Protein AF-A0A6A3LPU1-F1 (afdb_monomer)

Organism: NCBI:txid129364

Nearest PDB structures (foldseek):
  8fnd-assembly1_G  TM=6.276E-01  e=1.013E-02  Homo sapiens
  8fnn-assembly1_A  TM=6.335E-01  e=1.318E-02  Homo sapiens
  3hpg-assembly2_F  TM=5.551E-01  e=3.528E-02  Visna/maedi virus EV1 KV1772
  3hpg-assembly3_B-2  TM=5.666E-01  e=4.296E-02  Visna/maedi virus EV1 KV1772
  7u32-assembly1_O  TM=5.242E-01  e=1.706E-01  Visna/maedi virus EV1 KV1772

Mean predicted aligned error: 6.2 Å

pLDDT: mean 86.04, std 9.86, range [51.38, 94.56]

Structure (mmCIF, N/CA/C/O backbone):
data_AF-A0A6A3LPU1-F1
#
_entry.id   AF-A0A6A3LPU1-F1
#
loop_
_atom_site.group_PDB
_atom_site.id
_atom_site.type_symbol
_atom_site.label_atom_id
_atom_site.label_alt_id
_atom_site.label_comp_id
_atom_site.label_asym_id
_atom_site.label_entity_id
_atom_site.label_seq_id
_atom_site.pdbx_PDB_ins_code
_atom_site.Cartn_x
_atom_site.Cartn_y
_atom_site.Cartn_z
_atom_site.occupancy
_atom_site.B_iso_or_equiv
_atom_site.auth_seq_id
_atom_site.auth_comp_id
_atom_site.auth_asym_id
_atom_site.auth_atom_id
_atom_site.pdbx_PDB_model_num
ATOM 1 N N . MET A 1 1 ? -4.426 12.937 -1.996 1.00 75.56 1 MET A N 1
ATOM 2 C CA . MET A 1 1 ? -4.325 11.658 -2.745 1.00 75.56 1 MET A CA 1
ATOM 3 C C . MET A 1 1 ? -5.229 10.566 -2.174 1.00 75.56 1 MET A C 1
ATOM 5 O O . MET A 1 1 ? -6.273 10.339 -2.762 1.00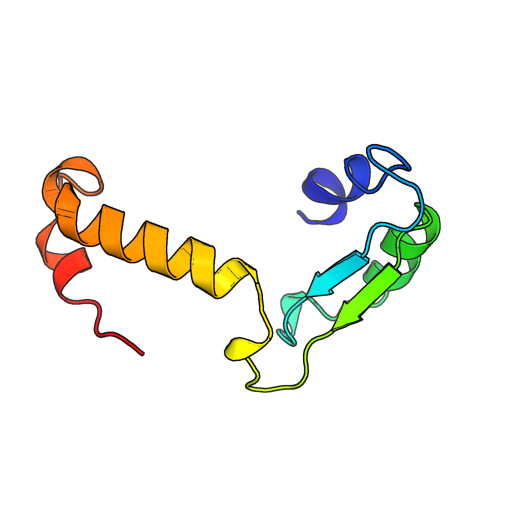 75.56 1 MET A O 1
ATOM 9 N N . PHE A 1 2 ? -4.907 9.904 -1.048 1.00 85.81 2 PHE A N 1
ATOM 10 C CA . PHE A 1 2 ? -5.720 8.774 -0.545 1.00 85.81 2 PHE A CA 1
ATOM 11 C C . PHE A 1 2 ? -7.187 9.156 -0.287 1.00 85.81 2 PHE A C 1
ATOM 13 O O . PHE A 1 2 ? -8.100 8.505 -0.793 1.00 85.81 2 PHE A O 1
ATOM 20 N N . LYS A 1 3 ? -7.408 10.269 0.425 1.00 86.00 3 LYS A N 1
ATOM 21 C CA . LYS A 1 3 ? -8.745 10.800 0.729 1.00 86.00 3 LYS A CA 1
ATOM 22 C C . LYS A 1 3 ? -9.592 11.084 -0.518 1.00 86.00 3 LYS A C 1
ATOM 24 O O . LYS A 1 3 ? -10.796 10.885 -0.490 1.00 86.00 3 LYS A O 1
ATOM 29 N N . GLU A 1 4 ? -8.985 11.550 -1.604 1.00 87.25 4 GLU A N 1
ATOM 30 C CA . GLU A 1 4 ? -9.726 11.946 -2.811 1.00 87.25 4 GLU A CA 1
ATOM 31 C C . GLU A 1 4 ? -9.875 10.792 -3.806 1.00 87.25 4 GLU A C 1
ATOM 33 O O . GLU A 1 4 ? -10.884 10.702 -4.494 1.00 87.25 4 GLU A O 1
ATOM 38 N N . GLN A 1 5 ? -8.872 9.914 -3.894 1.00 87.81 5 GLN A N 1
ATOM 39 C CA . GLN A 1 5 ? -8.778 8.905 -4.952 1.00 87.81 5 GLN A CA 1
ATOM 40 C C . GLN A 1 5 ? -9.103 7.488 -4.491 1.00 87.81 5 GLN A C 1
ATOM 42 O O . GLN A 1 5 ? -9.419 6.658 -5.332 1.00 87.81 5 GLN A O 1
ATOM 47 N N . ILE A 1 6 ? -9.004 7.189 -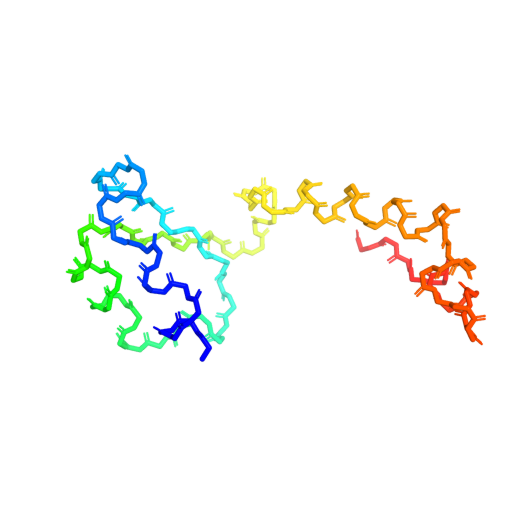3.195 1.00 87.56 6 ILE A N 1
ATOM 48 C CA . ILE A 1 6 ? -9.226 5.837 -2.662 1.00 87.56 6 ILE A CA 1
ATOM 49 C C . ILE A 1 6 ? -10.462 5.809 -1.770 1.00 87.56 6 ILE A C 1
ATOM 51 O O . ILE A 1 6 ? -11.322 4.953 -1.953 1.00 87.56 6 ILE A O 1
ATOM 55 N N . LEU A 1 7 ? -10.595 6.774 -0.857 1.00 88.12 7 LEU A N 1
ATOM 56 C CA . LEU A 1 7 ? -11.684 6.812 0.123 1.00 88.12 7 LEU A CA 1
ATOM 57 C C . LEU A 1 7 ? -13.098 6.700 -0.488 1.00 88.12 7 LEU A C 1
ATOM 59 O O . LEU A 1 7 ? -13.887 5.926 0.052 1.00 88.12 7 LEU A O 1
ATOM 63 N N . PRO A 1 8 ? -13.437 7.353 -1.626 1.00 87.31 8 PRO A N 1
ATOM 64 C CA . PRO A 1 8 ? -14.765 7.206 -2.241 1.00 87.31 8 PRO A CA 1
ATOM 65 C C . PRO A 1 8 ? -15.103 5.771 -2.677 1.00 87.31 8 PRO A C 1
ATOM 67 O O . PRO A 1 8 ? -16.276 5.425 -2.829 1.00 87.31 8 PRO A O 1
ATOM 70 N N . PHE A 1 9 ? -14.084 4.932 -2.873 1.00 84.62 9 PHE A N 1
ATOM 71 C CA . PHE A 1 9 ? -14.214 3.529 -3.266 1.00 84.62 9 PHE A CA 1
ATOM 72 C C . PHE A 1 9 ? -14.203 2.567 -2.070 1.00 84.62 9 PHE A C 1
ATOM 74 O O . PHE A 1 9 ? -14.453 1.381 -2.255 1.00 84.62 9 PHE A O 1
ATOM 81 N N . LEU A 1 10 ? -13.964 3.061 -0.849 1.00 85.25 10 LEU A N 1
ATOM 82 C CA . LEU A 1 10 ? -14.060 2.280 0.394 1.00 85.25 10 LEU A CA 1
ATOM 83 C C . LEU A 1 10 ? -15.486 2.228 0.960 1.00 85.25 10 LEU A C 1
ATOM 85 O O . LEU A 1 10 ? -15.698 1.745 2.073 1.00 85.25 10 LEU A O 1
ATOM 89 N N . ASN A 1 11 ? -16.459 2.714 0.190 1.00 73.25 11 ASN A N 1
ATOM 90 C CA . ASN A 1 11 ? -17.879 2.572 0.470 1.00 73.25 11 ASN A CA 1
ATOM 91 C C . ASN A 1 11 ? -18.284 1.086 0.562 1.00 73.25 11 ASN A C 1
ATOM 93 O O . ASN A 1 11 ? -17.569 0.224 0.053 1.00 73.25 11 ASN A O 1
ATOM 97 N N . PRO A 1 12 ? -19.462 0.761 1.134 1.00 68.88 12 PRO A N 1
ATOM 98 C CA . PRO A 1 12 ? -19.949 -0.617 1.301 1.00 68.88 12 PRO A CA 1
ATOM 99 C C . PRO A 1 12 ? -20.133 -1.448 0.009 1.00 68.88 12 PRO A C 1
ATOM 101 O O . PRO A 1 12 ? -20.738 -2.519 0.044 1.00 68.88 12 PRO A O 1
ATOM 104 N N . ARG A 1 13 ? -19.637 -0.979 -1.140 1.00 56.19 13 ARG A N 1
ATOM 105 C CA . ARG A 1 13 ? -19.617 -1.673 -2.425 1.00 56.19 13 ARG A CA 1
ATOM 106 C C . ARG A 1 13 ? -18.154 -1.995 -2.786 1.00 56.19 13 ARG A C 1
ATOM 108 O O . ARG A 1 13 ? -17.363 -1.064 -2.868 1.00 56.19 13 ARG A O 1
ATOM 115 N N . PRO A 1 14 ? -17.780 -3.258 -3.059 1.00 56.94 14 PRO A N 1
ATOM 116 C CA . PRO A 1 14 ? -18.660 -4.396 -3.316 1.00 56.94 14 PRO A CA 1
ATOM 117 C C . PRO A 1 14 ? -19.197 -5.097 -2.060 1.00 56.94 14 PRO A C 1
ATOM 119 O O . PRO A 1 14 ? -20.199 -5.794 -2.188 1.00 56.94 14 PRO A O 1
ATOM 122 N N . LEU A 1 15 ? -18.593 -4.909 -0.877 1.00 57.12 15 LEU A N 1
ATOM 123 C CA . LEU A 1 15 ? -19.052 -5.505 0.383 1.00 57.12 15 LEU A CA 1
ATOM 124 C C . LEU A 1 15 ? -18.756 -4.586 1.585 1.00 57.12 15 LEU A C 1
ATOM 126 O O . LEU A 1 15 ? -17.736 -3.895 1.586 1.00 57.12 15 LEU A O 1
ATOM 130 N N . PRO A 1 16 ? -19.593 -4.591 2.639 1.00 64.06 16 PRO A N 1
ATOM 131 C CA . PRO A 1 16 ? -19.221 -3.997 3.921 1.00 64.06 16 PRO A CA 1
ATOM 132 C C . PRO A 1 16 ? -17.981 -4.707 4.491 1.00 64.06 16 PRO A C 1
ATOM 134 O O . PRO A 1 16 ? -17.861 -5.924 4.343 1.00 64.06 16 PRO A O 1
ATOM 137 N N . ARG A 1 17 ? -17.115 -3.970 5.210 1.00 75.38 17 ARG A N 1
ATOM 138 C CA . ARG A 1 17 ? -15.870 -4.470 5.840 1.00 75.38 17 ARG A CA 1
ATOM 139 C C . ARG A 1 17 ? -14.711 -4.754 4.878 1.00 75.38 17 ARG A C 1
ATOM 141 O O . ARG A 1 17 ? -13.936 -5.682 5.100 1.00 75.38 17 ARG A O 1
ATOM 148 N N . SER A 1 18 ? -14.568 -3.944 3.831 1.00 86.56 18 SER A N 1
ATOM 149 C CA . SER A 1 18 ? -13.339 -3.910 3.030 1.00 86.56 18 SER A CA 1
ATOM 150 C C . SER A 1 18 ? -12.110 -3.751 3.929 1.00 86.56 18 SER A C 1
ATOM 152 O O . SER A 1 18 ? -12.137 -2.992 4.896 1.00 86.56 18 SER A O 1
ATOM 154 N N . ILE A 1 19 ? -11.035 -4.465 3.606 1.00 89.06 19 ILE A N 1
ATOM 155 C CA . ILE A 1 19 ? -9.770 -4.413 4.341 1.00 89.06 19 ILE A CA 1
ATOM 156 C C . ILE A 1 19 ? -8.774 -3.619 3.502 1.00 89.06 19 ILE A C 1
ATOM 158 O O . ILE A 1 19 ? -8.422 -4.022 2.394 1.00 89.06 19 ILE A O 1
ATOM 162 N N . VAL A 1 20 ? -8.321 -2.493 4.039 1.00 90.75 20 VAL A N 1
ATOM 163 C CA . VAL A 1 20 ? -7.220 -1.704 3.495 1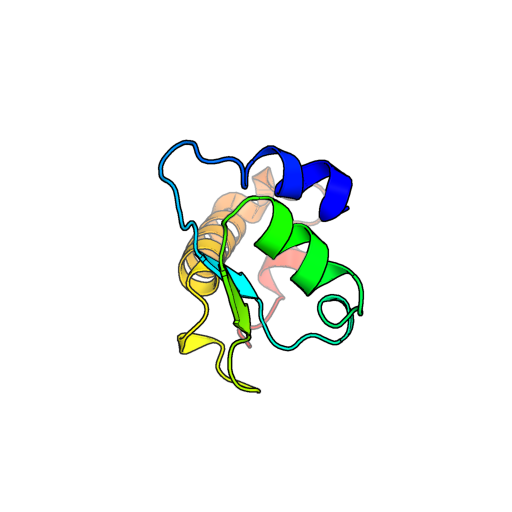.00 90.75 20 VAL A CA 1
ATOM 164 C C . VAL A 1 20 ? -5.929 -2.232 4.103 1.00 90.75 20 VAL A C 1
ATOM 166 O O . VAL A 1 20 ? -5.728 -2.141 5.311 1.00 90.75 20 VAL A O 1
ATOM 169 N N . VAL A 1 21 ? -5.059 -2.785 3.263 1.00 91.94 21 VAL A N 1
ATOM 170 C CA . VAL A 1 21 ? -3.714 -3.226 3.652 1.00 91.94 21 VAL A CA 1
ATOM 171 C C . VAL A 1 21 ? -2.713 -2.174 3.181 1.00 91.94 21 VAL A C 1
ATOM 173 O O . VAL A 1 21 ? -2.700 -1.839 1.997 1.00 91.94 21 VAL A O 1
ATOM 176 N N . MET A 1 22 ? -1.892 -1.651 4.090 1.00 92.38 22 MET A N 1
ATOM 177 C CA . MET A 1 22 ? -0.820 -0.698 3.781 1.00 92.38 22 MET A CA 1
ATOM 178 C C . MET A 1 22 ? 0.535 -1.225 4.242 1.00 92.38 22 MET A C 1
ATOM 180 O O . MET A 1 22 ? 0.638 -1.901 5.266 1.00 92.38 22 MET A O 1
ATOM 184 N N . ASP A 1 23 ? 1.591 -0.904 3.500 1.00 91.56 23 ASP A N 1
ATOM 185 C CA . ASP A 1 23 ? 2.952 -1.097 3.984 1.00 91.56 23 ASP A CA 1
ATOM 186 C C . ASP A 1 23 ? 3.310 -0.035 5.038 1.00 91.56 23 ASP A C 1
ATOM 188 O O . ASP A 1 23 ? 2.611 0.957 5.257 1.00 91.56 23 ASP A O 1
ATOM 192 N N . ASN A 1 24 ? 4.418 -0.261 5.738 1.00 90.31 24 ASN A N 1
ATOM 193 C CA . ASN A 1 24 ? 4.805 0.526 6.907 1.00 90.31 24 ASN A CA 1
ATOM 194 C C . ASN A 1 24 ? 5.536 1.841 6.551 1.00 90.31 24 ASN A C 1
ATOM 196 O O . ASN A 1 24 ? 6.330 2.348 7.349 1.00 90.31 24 ASN A O 1
ATOM 200 N N . ALA A 1 25 ? 5.355 2.372 5.335 1.00 89.19 25 ALA A N 1
ATOM 201 C CA . ALA A 1 25 ? 6.033 3.593 4.912 1.00 89.19 25 ALA A CA 1
ATOM 202 C C . ALA A 1 25 ? 5.507 4.806 5.697 1.00 89.19 25 ALA A C 1
ATOM 204 O O . ALA A 1 25 ? 4.307 4.955 5.911 1.00 89.19 25 ALA A O 1
ATOM 205 N N . LYS A 1 26 ? 6.397 5.734 6.080 1.00 88.94 26 LYS A N 1
ATOM 206 C CA . LYS A 1 26 ? 6.029 6.916 6.890 1.00 88.94 26 LYS A CA 1
ATOM 207 C C . LYS A 1 26 ? 4.927 7.772 6.259 1.00 88.94 26 LYS A C 1
ATOM 209 O O . LYS A 1 26 ? 4.138 8.368 6.976 1.00 88.94 26 LYS A O 1
ATOM 214 N N . ILE A 1 27 ? 4.850 7.810 4.928 1.00 89.19 27 ILE A N 1
ATOM 215 C CA . ILE A 1 27 ? 3.807 8.543 4.192 1.00 89.19 27 ILE A CA 1
ATOM 216 C C . ILE A 1 27 ? 2.398 7.951 4.375 1.00 89.19 27 ILE A C 1
ATOM 218 O O . ILE A 1 27 ? 1.412 8.617 4.075 1.00 89.19 27 ILE A O 1
ATOM 222 N N . HIS A 1 28 ? 2.299 6.714 4.866 1.00 88.12 28 HIS A N 1
ATOM 223 C CA . HIS A 1 28 ? 1.044 6.047 5.208 1.00 88.12 28 HIS A CA 1
ATOM 224 C C . HIS A 1 28 ? 0.688 6.180 6.692 1.00 88.12 28 HIS A C 1
ATOM 226 O O . HIS A 1 28 ? -0.390 5.765 7.094 1.00 88.12 28 HIS A O 1
ATOM 232 N N . MET A 1 29 ? 1.555 6.784 7.507 1.00 85.62 29 MET A N 1
ATOM 233 C CA . MET A 1 29 ? 1.318 6.995 8.933 1.00 85.62 29 MET A CA 1
ATOM 234 C C . MET A 1 29 ? 0.934 8.448 9.195 1.00 85.62 29 MET A C 1
ATOM 236 O O . MET A 1 29 ? 1.782 9.276 9.522 1.00 85.62 29 MET A O 1
ATOM 240 N N . TYR A 1 30 ? -0.347 8.763 9.039 1.00 89.19 30 TYR A N 1
ATOM 241 C CA . TYR A 1 30 ? -0.900 10.061 9.416 1.00 89.19 30 TYR A CA 1
ATOM 242 C C . TYR A 1 30 ? -2.174 9.866 10.230 1.00 89.19 30 TYR A C 1
ATOM 244 O O . TYR A 1 30 ? -2.925 8.917 10.005 1.00 89.19 30 TYR A O 1
ATOM 252 N N . GLU A 1 31 ? -2.374 10.759 11.197 1.00 84.00 31 GLU A N 1
ATOM 253 C CA . GLU A 1 31 ? -3.373 10.635 12.264 1.00 84.00 31 GLU A CA 1
ATOM 254 C C . GLU A 1 31 ? -4.788 10.406 11.716 1.00 84.00 31 GLU A C 1
ATOM 256 O O . GLU A 1 31 ? -5.499 9.513 12.166 1.00 84.00 31 GLU A O 1
ATOM 261 N N . GLU A 1 32 ? -5.158 11.128 10.658 1.00 92.06 32 GLU A N 1
ATOM 262 C CA . GLU A 1 32 ? -6.521 11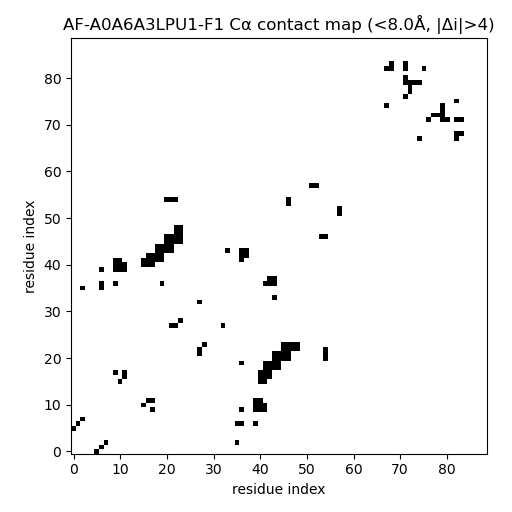.098 10.123 1.00 92.06 32 GLU A CA 1
ATOM 263 C C . GLU A 1 32 ? -6.826 9.840 9.293 1.00 92.06 32 GLU A C 1
ATOM 265 O O . GLU A 1 32 ? -7.990 9.574 8.992 1.00 92.06 32 GLU A O 1
ATOM 270 N N . LEU A 1 33 ? -5.816 9.066 8.872 1.00 92.19 33 LEU A N 1
ATOM 271 C CA . LEU A 1 33 ? -6.016 7.931 7.962 1.00 92.19 33 LEU A CA 1
ATOM 272 C C . LEU A 1 33 ? -6.973 6.896 8.555 1.00 92.19 33 LEU A C 1
ATOM 274 O O . LEU A 1 33 ? -7.888 6.432 7.872 1.00 92.19 33 LEU A O 1
ATOM 278 N N . GLN A 1 34 ? -6.736 6.521 9.811 1.00 91.56 34 GLN A N 1
ATOM 279 C CA . GLN A 1 34 ? -7.500 5.479 10.483 1.00 91.56 34 GLN A CA 1
ATOM 280 C C . GLN A 1 34 ? -8.968 5.888 10.633 1.00 91.56 34 GLN A C 1
ATOM 282 O O . GLN A 1 34 ? -9.858 5.109 10.288 1.00 91.56 34 GLN A O 1
ATOM 287 N N . ASP A 1 35 ? -9.214 7.124 11.065 1.00 92.50 35 ASP A N 1
ATOM 288 C CA . ASP A 1 35 ? -10.564 7.660 11.232 1.00 92.50 35 ASP A CA 1
ATOM 289 C C . ASP A 1 35 ? -11.307 7.741 9.897 1.00 92.50 35 ASP A C 1
ATOM 291 O O . ASP A 1 35 ? -12.469 7.339 9.807 1.00 92.50 35 ASP A O 1
ATOM 295 N N . LEU A 1 36 ? -10.628 8.185 8.833 1.00 92.31 36 LEU A N 1
ATOM 296 C CA . LEU A 1 36 ? -11.206 8.238 7.491 1.00 92.31 36 LEU A CA 1
ATOM 297 C C . LEU A 1 36 ? -11.616 6.844 7.000 1.00 92.31 36 LEU A C 1
ATOM 299 O O . LEU A 1 36 ? -12.732 6.683 6.514 1.00 92.31 36 LEU A O 1
ATOM 303 N N . VAL A 1 37 ? -10.748 5.836 7.138 1.00 91.31 37 VAL A N 1
ATOM 304 C CA . VAL A 1 37 ? -11.048 4.460 6.702 1.00 91.31 37 VAL A CA 1
ATOM 305 C C . VAL A 1 37 ? -12.185 3.853 7.528 1.00 91.31 37 VAL A C 1
ATOM 307 O O . VAL A 1 37 ? -13.115 3.275 6.967 1.00 91.31 37 VAL A O 1
ATOM 310 N N . HIS A 1 38 ? -12.162 4.009 8.852 1.00 89.88 38 HIS A N 1
ATOM 311 C CA . HIS A 1 38 ? -13.199 3.446 9.719 1.00 89.88 38 HIS A CA 1
ATOM 312 C C . HIS A 1 38 ? -14.563 4.117 9.518 1.00 89.88 38 HIS A C 1
ATOM 314 O O . HIS A 1 38 ? -15.589 3.439 9.607 1.00 89.88 38 HIS A O 1
ATOM 320 N N . ALA A 1 39 ? -14.599 5.408 9.169 1.00 90.25 39 ALA A N 1
ATOM 321 C CA . ALA A 1 39 ? -15.837 6.121 8.853 1.00 90.25 39 ALA A CA 1
ATOM 322 C C . ALA A 1 39 ? -16.598 5.525 7.652 1.00 90.25 39 ALA A C 1
ATOM 324 O O . ALA A 1 39 ? -17.812 5.705 7.555 1.00 90.25 39 ALA A O 1
ATOM 325 N N . THR A 1 40 ? -15.930 4.783 6.757 1.00 88.88 40 THR A N 1
ATOM 326 C CA . THR A 1 40 ? -16.596 4.082 5.641 1.00 88.88 40 THR A CA 1
ATOM 327 C C . THR A 1 40 ? -17.090 2.676 6.011 1.00 88.88 40 THR A C 1
ATOM 329 O O . THR A 1 40 ? -17.746 2.018 5.202 1.00 88.88 40 THR A O 1
ATOM 332 N N . GLY A 1 41 ? -16.787 2.196 7.223 1.00 88.31 41 GLY A N 1
ATOM 333 C CA . GLY A 1 41 ? -17.019 0.815 7.656 1.00 88.31 41 GLY A CA 1
ATOM 334 C C . GLY A 1 41 ? -15.959 -0.182 7.169 1.00 88.31 41 GLY A C 1
ATOM 335 O O . GLY A 1 41 ? -16.173 -1.394 7.270 1.00 88.31 41 GLY A O 1
ATOM 336 N N . ALA A 1 42 ? -14.843 0.306 6.620 1.00 90.75 42 ALA A N 1
ATOM 337 C CA . ALA A 1 42 ? -13.673 -0.491 6.268 1.00 90.75 42 ALA A CA 1
ATOM 338 C C . ALA A 1 42 ? -12.725 -0.669 7.471 1.00 90.75 42 ALA A C 1
ATOM 340 O O . ALA A 1 42 ? -12.826 0.032 8.476 1.00 90.75 42 ALA A O 1
ATOM 341 N N . LEU A 1 43 ? -11.799 -1.622 7.363 1.00 89.44 43 LEU A N 1
ATOM 342 C CA . LEU A 1 43 ? -10.746 -1.886 8.345 1.00 89.44 43 LEU A CA 1
ATOM 343 C C . LEU A 1 43 ? -9.381 -1.512 7.767 1.00 89.44 43 LEU A C 1
ATOM 345 O O . LEU A 1 43 ? -9.147 -1.714 6.577 1.00 89.44 43 LEU A O 1
ATOM 349 N N . LEU A 1 44 ? -8.472 -1.027 8.611 1.00 91.50 44 LEU A N 1
ATOM 350 C CA . LEU A 1 44 ? -7.098 -0.694 8.234 1.00 91.50 44 LEU A CA 1
ATOM 351 C C . LEU A 1 44 ? -6.104 -1.657 8.894 1.00 91.50 44 LEU A C 1
ATOM 353 O O . LEU A 1 44 ? -6.126 -1.837 10.109 1.00 91.50 44 LEU A O 1
ATOM 357 N N . PHE A 1 45 ? -5.215 -2.245 8.095 1.00 92.19 45 PHE A N 1
ATOM 358 C CA . PHE A 1 45 ? -4.127 -3.109 8.547 1.00 92.19 45 PHE A CA 1
ATOM 359 C C . PHE A 1 45 ? -2.794 -2.624 7.982 1.00 92.19 45 PHE A C 1
ATOM 361 O O . PHE A 1 45 ? -2.649 -2.445 6.772 1.00 92.19 45 PHE A O 1
ATOM 368 N N . PHE A 1 46 ? -1.805 -2.477 8.859 1.00 92.50 46 PHE A N 1
ATOM 369 C CA . PHE A 1 46 ? -0.424 -2.217 8.468 1.00 92.50 46 PHE A CA 1
ATOM 370 C C . PHE A 1 46 ? 0.372 -3.517 8.451 1.00 92.50 46 PHE A C 1
ATOM 372 O O . PHE A 1 46 ? 0.254 -4.346 9.356 1.00 92.50 46 PHE A O 1
ATOM 379 N N . LEU A 1 47 ? 1.195 -3.689 7.423 1.00 93.75 47 LEU A N 1
ATOM 380 C CA . LEU A 1 47 ? 2.122 -4.807 7.341 1.00 93.75 47 LEU A CA 1
ATOM 381 C C . LEU A 1 47 ? 3.308 -4.608 8.296 1.00 93.75 47 LEU A C 1
ATOM 383 O O . LEU A 1 47 ? 3.753 -3.473 8.499 1.00 93.75 47 LEU A O 1
ATOM 387 N N . PRO A 1 48 ? 3.867 -5.699 8.851 1.00 92.38 48 PRO A N 1
ATOM 388 C CA . PRO A 1 48 ? 5.081 -5.610 9.642 1.00 92.38 48 PRO A CA 1
ATOM 389 C C . PRO A 1 48 ? 6.248 -5.042 8.813 1.00 92.38 48 PRO A C 1
ATOM 391 O O . PRO A 1 48 ? 6.299 -5.224 7.589 1.00 92.38 48 PRO A O 1
ATOM 394 N N . PRO A 1 49 ? 7.213 -4.360 9.458 1.00 89.69 49 PRO A N 1
ATOM 395 C CA . PRO A 1 49 ? 8.402 -3.857 8.780 1.00 89.69 49 PRO A CA 1
ATOM 396 C C . PRO A 1 49 ? 9.107 -4.952 7.974 1.00 89.69 49 PRO A C 1
ATOM 398 O O . PRO A 1 49 ? 9.166 -6.105 8.400 1.00 89.69 49 PRO A O 1
ATOM 401 N N . TYR A 1 50 ? 9.656 -4.578 6.815 1.00 87.75 50 TYR A N 1
ATOM 402 C CA . TYR A 1 50 ? 10.440 -5.469 5.949 1.00 87.75 50 TYR A CA 1
ATOM 403 C C . TYR A 1 50 ? 9.727 -6.770 5.549 1.00 87.75 50 TYR A C 1
ATOM 405 O O . TYR A 1 50 ? 10.386 -7.777 5.314 1.00 87.75 50 TYR A O 1
ATOM 413 N N . SER A 1 51 ? 8.394 -6.748 5.445 1.00 89.62 51 SER A N 1
ATOM 414 C CA . SER A 1 51 ? 7.585 -7.916 5.069 1.00 89.62 51 SER A CA 1
ATOM 415 C C . SER A 1 51 ? 6.931 -7.754 3.688 1.00 89.62 51 SER A C 1
ATOM 417 O O . SER A 1 51 ? 5.702 -7.795 3.586 1.00 89.62 51 SER A O 1
ATOM 419 N N . PRO A 1 52 ? 7.718 -7.548 2.610 1.00 86.75 52 PRO A N 1
ATOM 420 C CA . PRO A 1 52 ? 7.173 -7.371 1.264 1.00 86.75 52 PRO A CA 1
ATOM 421 C C . PRO A 1 52 ? 6.418 -8.616 0.787 1.00 86.75 52 PRO A C 1
ATOM 423 O O . PRO A 1 52 ? 5.440 -8.491 0.060 1.00 86.75 52 PRO A O 1
ATOM 426 N N . ASP A 1 53 ? 6.798 -9.804 1.265 1.00 88.56 53 ASP A N 1
ATOM 427 C CA . ASP A 1 53 ? 6.133 -11.068 0.927 1.00 88.56 53 ASP A CA 1
ATOM 428 C C . ASP A 1 53 ? 4.661 -11.111 1.372 1.00 88.56 53 ASP A C 1
ATOM 430 O O . ASP A 1 53 ? 3.864 -11.867 0.818 1.00 88.56 53 ASP A O 1
ATOM 434 N N . LEU A 1 54 ? 4.284 -10.286 2.357 1.00 89.62 54 LEU A N 1
ATOM 435 C CA . LEU A 1 54 ? 2.907 -10.157 2.834 1.00 89.62 54 LEU A CA 1
ATOM 436 C C . LEU A 1 54 ? 2.103 -9.098 2.072 1.00 89.62 54 LEU A C 1
ATOM 438 O O . LEU A 1 54 ? 0.907 -8.968 2.321 1.00 89.62 54 LEU A O 1
ATOM 442 N N . ASN A 1 55 ? 2.728 -8.337 1.168 1.00 91.19 55 ASN A N 1
ATOM 443 C CA . ASN A 1 55 ? 2.065 -7.286 0.411 1.00 91.19 55 ASN A CA 1
ATOM 444 C C . ASN A 1 55 ? 1.528 -7.829 -0.928 1.00 91.19 55 ASN A C 1
ATOM 446 O O . ASN A 1 55 ? 2.310 -8.058 -1.856 1.00 91.19 55 ASN A O 1
ATOM 450 N N . PRO A 1 56 ? 0.198 -7.996 -1.101 1.00 86.69 56 PRO A N 1
ATOM 451 C CA . PRO A 1 56 ? -0.359 -8.628 -2.299 1.00 86.69 56 PRO A CA 1
ATOM 452 C C . PRO A 1 56 ? -0.026 -7.890 -3.604 1.00 86.69 56 PRO A C 1
ATOM 454 O O . PRO A 1 56 ? -0.005 -8.500 -4.677 1.00 86.69 56 PRO A O 1
ATOM 457 N N . ILE A 1 57 ? 0.257 -6.583 -3.533 1.00 91.19 57 ILE A N 1
ATOM 458 C CA . ILE A 1 57 ? 0.582 -5.772 -4.711 1.00 91.19 57 ILE A CA 1
ATOM 459 C C . ILE A 1 57 ? 1.929 -6.160 -5.344 1.00 91.19 57 ILE A C 1
ATOM 461 O O . ILE A 1 57 ? 2.123 -5.940 -6.541 1.00 91.19 57 ILE A O 1
ATOM 465 N N . GLU A 1 58 ? 2.835 -6.799 -4.595 1.00 91.31 58 GLU A N 1
ATOM 466 C CA . GLU A 1 58 ? 4.164 -7.190 -5.087 1.00 91.31 58 GLU A CA 1
ATOM 467 C C . GLU A 1 58 ? 4.091 -8.214 -6.224 1.00 91.31 58 GLU A C 1
ATOM 469 O O . GLU A 1 58 ? 4.889 -8.172 -7.168 1.00 91.31 58 GLU A O 1
ATOM 474 N N . VAL A 1 59 ? 3.083 -9.093 -6.210 1.00 90.88 59 VAL A N 1
ATOM 475 C CA . VAL A 1 59 ? 2.823 -10.027 -7.317 1.00 90.88 59 VAL A CA 1
ATOM 476 C C . VAL A 1 59 ? 2.441 -9.253 -8.580 1.00 90.88 59 VAL A C 1
ATOM 478 O O . VAL A 1 59 ? 3.002 -9.491 -9.654 1.00 90.88 59 VAL A O 1
ATOM 481 N N . GLY A 1 60 ? 1.535 -8.280 -8.450 1.00 92.88 60 GLY A N 1
ATOM 482 C CA . GLY A 1 60 ? 1.114 -7.409 -9.547 1.00 92.88 60 GLY A CA 1
ATOM 483 C C . GLY A 1 60 ? 2.276 -6.595 -10.117 1.00 92.88 60 GLY A C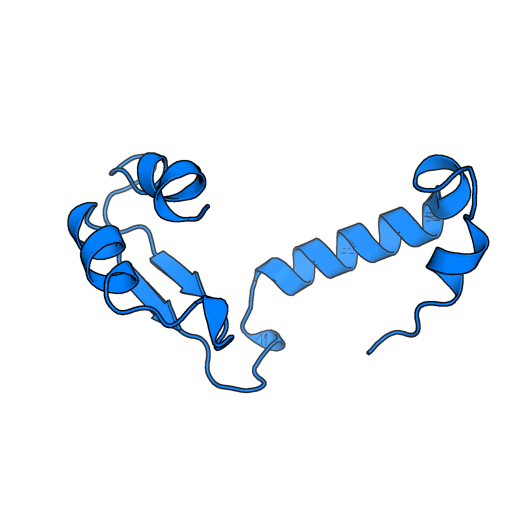 1
ATOM 484 O O . GLY A 1 60 ? 2.500 -6.597 -11.330 1.00 92.88 60 GLY A O 1
ATOM 485 N N . PHE A 1 61 ? 3.084 -5.973 -9.255 1.00 91.81 61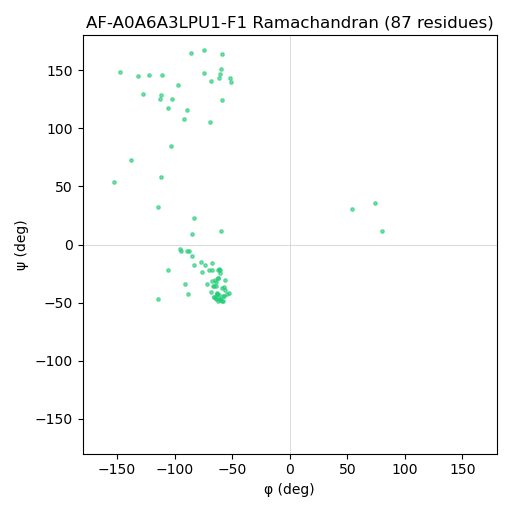 PHE A N 1
ATOM 486 C CA . PHE A 1 61 ? 4.272 -5.235 -9.684 1.00 91.81 61 PHE A CA 1
ATOM 487 C C . PHE A 1 61 ? 5.323 -6.134 -10.328 1.00 91.81 61 PHE A C 1
ATOM 489 O O . PHE A 1 61 ? 5.971 -5.718 -11.287 1.00 91.81 61 PHE A O 1
ATOM 496 N N . SER A 1 62 ? 5.484 -7.371 -9.861 1.00 90.50 62 SER A N 1
ATOM 497 C CA . SER A 1 62 ? 6.397 -8.335 -10.477 1.00 90.50 62 SER A CA 1
ATOM 498 C C . SER A 1 62 ? 5.983 -8.678 -11.909 1.00 90.50 62 SER A C 1
ATOM 500 O O . SER A 1 62 ? 6.832 -8.722 -12.804 1.00 90.50 62 SER A O 1
ATOM 502 N N . LEU A 1 63 ? 4.685 -8.877 -12.155 1.00 93.38 63 LEU A N 1
ATOM 503 C CA . LEU A 1 63 ? 4.147 -9.095 -13.501 1.00 93.38 63 LEU A CA 1
ATOM 504 C C . LEU A 1 63 ? 4.315 -7.853 -14.383 1.00 93.38 63 LEU A C 1
ATOM 506 O O . LEU A 1 63 ? 4.794 -7.970 -15.512 1.00 93.38 63 LEU A O 1
ATOM 510 N N . LEU A 1 64 ? 4.005 -6.668 -13.851 1.00 93.06 64 LEU A N 1
ATOM 511 C CA . LEU A 1 64 ? 4.170 -5.402 -14.563 1.00 93.06 64 LEU A CA 1
ATOM 512 C C . LEU A 1 64 ? 5.634 -5.154 -14.947 1.00 93.06 64 LEU A C 1
ATOM 514 O O . LEU A 1 64 ? 5.919 -4.851 -16.102 1.00 93.06 64 LEU A O 1
ATOM 518 N N . LYS A 1 65 ? 6.580 -5.351 -14.021 1.00 90.19 65 LYS A N 1
ATOM 519 C CA . LYS A 1 65 ? 8.023 -5.219 -14.285 1.00 90.19 65 LYS A CA 1
ATOM 520 C C . LYS A 1 65 ? 8.473 -6.167 -15.398 1.00 90.19 65 LYS A C 1
ATOM 522 O O . LYS A 1 65 ? 9.193 -5.744 -16.298 1.00 90.19 65 LYS A O 1
ATOM 527 N N . ARG A 1 66 ? 8.025 -7.429 -15.379 1.00 92.06 66 ARG A N 1
ATOM 528 C CA . ARG A 1 66 ? 8.325 -8.403 -16.447 1.00 92.06 66 ARG A CA 1
ATOM 529 C C . ARG A 1 66 ? 7.772 -7.955 -17.798 1.00 92.06 66 ARG A C 1
ATOM 531 O O . ARG A 1 66 ? 8.469 -8.070 -18.804 1.00 92.06 66 ARG A O 1
ATOM 538 N N . TRP A 1 67 ? 6.543 -7.441 -17.826 1.00 94.56 67 TRP A N 1
ATOM 539 C CA . TRP A 1 67 ? 5.938 -6.904 -19.043 1.00 94.56 67 TRP A CA 1
ATOM 540 C C . TRP A 1 67 ? 6.737 -5.707 -19.573 1.00 94.56 67 TRP A C 1
ATOM 542 O O . TRP A 1 67 ? 7.144 -5.709 -20.731 1.00 94.56 67 TRP A O 1
ATOM 552 N N . ILE A 1 68 ? 7.060 -4.745 -18.706 1.00 93.38 68 ILE A N 1
ATOM 553 C CA . ILE A 1 68 ? 7.860 -3.564 -19.044 1.00 93.38 68 ILE A CA 1
ATOM 554 C C . ILE A 1 68 ? 9.230 -3.964 -19.610 1.00 93.38 68 ILE A C 1
ATOM 556 O O . ILE A 1 68 ? 9.650 -3.419 -20.622 1.00 93.38 68 ILE A O 1
ATOM 560 N N . GLN A 1 69 ? 9.915 -4.938 -19.006 1.00 90.31 69 GLN A N 1
ATOM 561 C CA . GLN A 1 69 ? 11.207 -5.426 -19.504 1.00 90.31 69 GLN A CA 1
ATOM 562 C C . GLN A 1 69 ? 11.087 -6.057 -20.895 1.00 90.31 69 GLN A C 1
ATOM 564 O O . GLN A 1 69 ? 11.920 -5.806 -21.762 1.00 90.31 69 GLN A O 1
ATOM 569 N N . ARG A 1 70 ? 10.036 -6.852 -21.132 1.00 92.38 70 ARG A N 1
ATOM 570 C CA . ARG A 1 70 ? 9.787 -7.490 -22.433 1.00 92.38 70 ARG A CA 1
ATOM 571 C C . ARG A 1 70 ? 9.450 -6.477 -23.528 1.00 92.38 70 ARG A C 1
ATOM 573 O O . ARG A 1 70 ? 9.841 -6.677 -24.673 1.00 92.38 70 ARG A O 1
ATOM 580 N N . TYR A 1 71 ? 8.734 -5.413 -23.178 1.00 94.44 71 TYR A N 1
ATOM 581 C CA . TYR A 1 71 ? 8.240 -4.400 -24.112 1.00 94.44 71 TYR A CA 1
ATOM 582 C C . TYR A 1 71 ? 8.891 -3.031 -23.881 1.00 94.44 71 TYR A C 1
ATOM 584 O O . TYR A 1 71 ? 8.262 -2.001 -24.116 1.00 94.44 71 TYR A O 1
ATOM 592 N N . ALA A 1 72 ? 10.154 -3.001 -23.443 1.00 93.38 72 ALA A N 1
ATOM 593 C CA . ALA A 1 72 ? 10.833 -1.767 -23.038 1.00 93.38 72 ALA A CA 1
ATOM 594 C C . ALA A 1 72 ? 10.839 -0.705 -24.148 1.00 93.38 72 ALA A C 1
ATOM 596 O O . ALA A 1 72 ? 10.58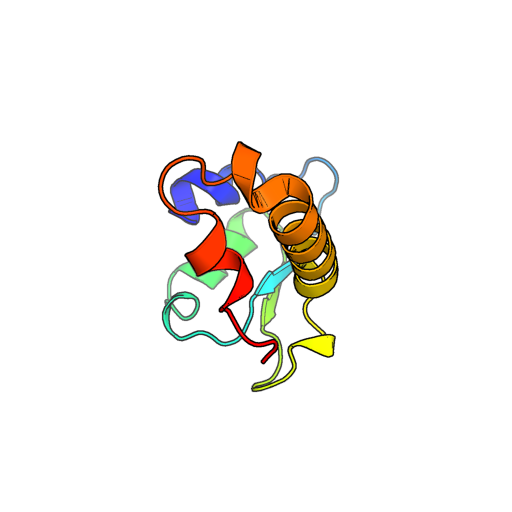9 0.462 -23.871 1.00 93.38 72 ALA A O 1
ATOM 597 N N . ASN A 1 73 ? 11.021 -1.122 -25.406 1.00 93.06 73 ASN A N 1
ATOM 598 C CA . ASN A 1 73 ? 10.975 -0.237 -26.578 1.00 93.06 73 ASN A CA 1
ATOM 599 C C . ASN A 1 73 ? 9.607 0.433 -26.782 1.00 93.06 73 ASN A C 1
ATOM 601 O O . ASN A 1 73 ? 9.543 1.519 -27.342 1.00 93.06 73 ASN A O 1
ATOM 605 N N . MET A 1 74 ? 8.517 -0.204 -26.346 1.00 93.12 74 MET A N 1
ATOM 606 C CA . MET A 1 74 ? 7.169 0.366 -26.433 1.00 93.12 74 MET A CA 1
ATOM 607 C C . MET A 1 74 ? 6.839 1.215 -25.207 1.00 93.12 74 MET A C 1
ATOM 609 O O . MET A 1 74 ? 6.255 2.284 -25.338 1.00 93.12 74 MET A O 1
ATOM 613 N N . ALA A 1 75 ? 7.193 0.730 -24.015 1.00 89.94 75 ALA A N 1
ATOM 614 C CA . ALA A 1 75 ? 6.891 1.405 -22.757 1.00 89.94 75 ALA A CA 1
ATOM 615 C C . ALA A 1 75 ? 7.747 2.666 -22.551 1.00 89.94 75 ALA A C 1
ATOM 617 O O . ALA A 1 75 ? 7.275 3.643 -21.979 1.00 89.94 75 ALA A O 1
ATOM 618 N N . PHE A 1 76 ? 8.994 2.645 -23.029 1.00 91.00 76 PHE A N 1
ATOM 619 C CA . PHE A 1 76 ? 9.961 3.733 -22.898 1.00 91.00 76 PHE A CA 1
ATOM 620 C C . PHE A 1 76 ? 10.723 3.941 -24.216 1.00 91.00 76 PHE A C 1
ATOM 622 O O . PHE A 1 76 ? 11.903 3.594 -24.293 1.00 91.00 76 PHE A O 1
ATOM 629 N N . PRO A 1 77 ? 10.076 4.508 -25.254 1.00 90.19 77 PRO A N 1
ATOM 630 C CA . PRO A 1 77 ? 10.666 4.631 -26.591 1.00 90.19 77 PRO A CA 1
ATOM 631 C C . PRO A 1 77 ? 11.978 5.423 -26.622 1.00 90.19 77 PRO A C 1
ATOM 633 O O . PRO A 1 77 ? 12.913 5.041 -27.317 1.00 90.19 77 PRO A O 1
ATOM 636 N N . GLU A 1 78 ? 12.075 6.477 -25.809 1.00 92.62 78 GLU A N 1
ATOM 637 C CA . GLU A 1 78 ? 13.240 7.373 -25.772 1.00 92.62 78 GLU A CA 1
ATOM 638 C C . GLU A 1 78 ? 14.455 6.771 -25.047 1.00 92.62 78 GLU A C 1
ATOM 640 O O . GLU A 1 78 ? 15.592 7.187 -25.261 1.00 92.62 78 GLU A O 1
ATOM 645 N N . ALA A 1 79 ? 14.238 5.805 -24.148 1.00 86.25 79 ALA A N 1
ATOM 646 C CA . ALA A 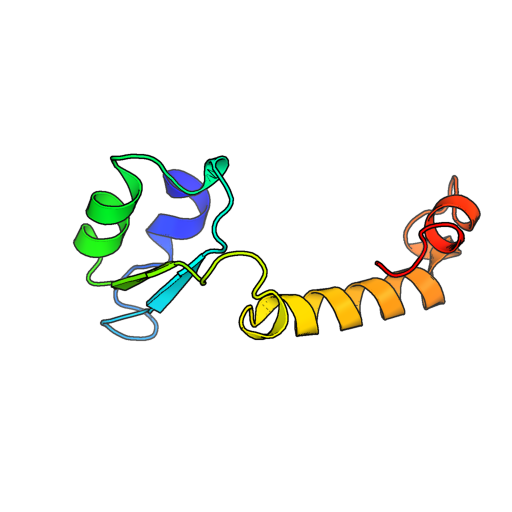1 79 ? 15.298 5.277 -23.288 1.00 86.25 79 ALA A CA 1
ATOM 647 C C . ALA A 1 79 ? 15.059 3.820 -22.838 1.00 86.25 79 ALA A C 1
ATOM 649 O O . ALA A 1 79 ? 15.132 3.519 -21.639 1.00 86.25 79 ALA A O 1
ATOM 650 N N . PRO A 1 80 ? 14.835 2.869 -23.763 1.00 82.00 80 PRO A N 1
ATOM 651 C CA . PRO A 1 80 ? 14.444 1.506 -23.397 1.00 82.00 80 PRO A CA 1
ATOM 652 C C . PRO A 1 80 ? 15.537 0.766 -22.618 1.00 82.00 80 PRO A C 1
ATOM 654 O O . PRO A 1 80 ? 15.256 -0.045 -21.737 1.00 82.00 80 PRO A O 1
ATOM 657 N N . LEU A 1 81 ? 16.806 1.092 -22.880 1.00 86.19 81 LEU A N 1
ATOM 658 C CA . LEU A 1 81 ? 17.952 0.473 -22.216 1.00 86.19 81 LEU A CA 1
ATOM 659 C C . LEU A 1 81 ? 18.087 0.865 -20.737 1.00 86.19 81 LEU A C 1
ATOM 661 O O . LEU A 1 81 ? 18.728 0.138 -19.983 1.00 86.19 81 LEU A O 1
ATOM 665 N N . VAL A 1 82 ? 17.511 1.989 -20.300 1.00 84.12 82 VAL A N 1
ATOM 666 C CA . VAL A 1 82 ? 17.571 2.423 -18.890 1.00 84.12 82 VAL A CA 1
ATOM 667 C C . VAL A 1 82 ? 16.761 1.477 -18.009 1.00 84.12 82 VAL A C 1
ATOM 669 O O . VAL A 1 82 ? 17.214 1.053 -16.949 1.00 84.12 82 VAL A O 1
ATOM 672 N N . VAL A 1 83 ? 15.597 1.067 -18.499 1.00 79.94 83 VAL A N 1
ATOM 673 C CA . VAL A 1 83 ? 14.661 0.171 -17.812 1.00 79.94 83 VAL A CA 1
ATOM 674 C C . VAL A 1 83 ? 15.252 -1.224 -17.624 1.00 79.94 83 VAL A C 1
ATOM 676 O O . VAL A 1 83 ? 15.054 -1.860 -16.591 1.00 79.94 83 VAL A O 1
ATOM 679 N N . LEU A 1 84 ? 16.034 -1.682 -18.603 1.00 80.69 84 LEU A N 1
ATOM 680 C CA . LEU A 1 84 ? 16.718 -2.973 -18.551 1.00 80.69 84 LEU A CA 1
ATOM 681 C C . LEU A 1 84 ? 17.912 -2.981 -17.581 1.00 80.69 84 LEU A C 1
ATOM 683 O O . LEU A 1 84 ? 18.358 -4.053 -17.178 1.00 80.69 84 LEU A O 1
ATOM 687 N N . LYS A 1 85 ? 18.422 -1.807 -17.183 1.00 81.81 85 LYS A N 1
ATOM 688 C CA . LYS A 1 85 ? 19.527 -1.674 -16.217 1.00 81.81 85 LYS A CA 1
ATOM 689 C C . LYS A 1 85 ? 19.069 -1.692 -14.758 1.00 81.81 85 LYS A C 1
ATOM 691 O O . LYS A 1 85 ? 19.915 -1.781 -13.868 1.00 81.81 85 LYS A O 1
ATOM 696 N N . VAL A 1 86 ? 17.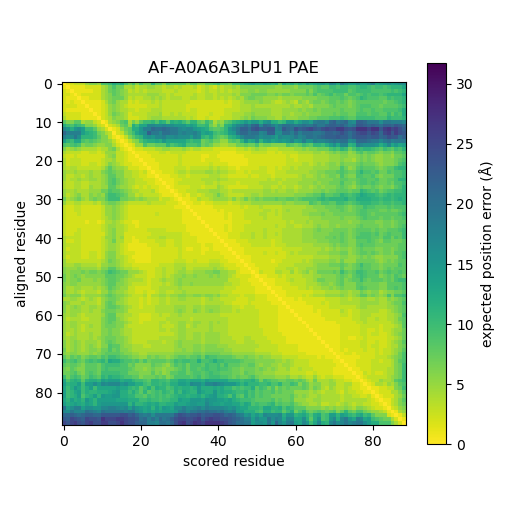763 -1.620 -14.490 1.00 71.75 86 VAL A N 1
ATOM 697 C CA . VAL A 1 86 ? 17.228 -1.697 -13.126 1.00 71.75 86 VAL A CA 1
ATOM 698 C C . VAL A 1 86 ? 17.435 -3.121 -12.601 1.00 71.75 86 VAL A C 1
ATOM 700 O O . VAL A 1 86 ? 16.753 -4.059 -13.019 1.00 71.75 86 VAL A O 1
ATOM 703 N N . LYS A 1 87 ? 18.412 -3.298 -11.703 1.00 57.06 87 LYS A N 1
ATOM 704 C CA . LYS A 1 87 ? 18.660 -4.582 -11.032 1.00 57.06 87 LYS A CA 1
ATOM 705 C C . LYS A 1 87 ? 17.436 -4.986 -10.208 1.00 57.06 87 LYS A C 1
ATOM 707 O O . LYS A 1 87 ? 16.780 -4.137 -9.607 1.00 57.06 87 LYS A O 1
ATOM 712 N N . ARG A 1 88 ? 17.149 -6.293 -10.170 1.00 55.50 88 ARG A N 1
ATOM 713 C CA . ARG A 1 88 ? 16.237 -6.859 -9.167 1.00 55.50 88 ARG A CA 1
ATOM 714 C C . ARG A 1 88 ? 16.816 -6.541 -7.786 1.00 55.50 88 ARG A C 1
ATOM 716 O O . ARG A 1 88 ? 17.992 -6.825 -7.562 1.00 55.50 88 ARG A O 1
ATOM 723 N N . ILE A 1 89 ? 16.007 -5.891 -6.952 1.00 51.38 89 ILE A N 1
ATOM 724 C CA . ILE A 1 89 ? 16.211 -5.817 -5.502 1.00 51.38 89 ILE A CA 1
ATOM 725 C C . ILE A 1 89 ? 15.956 -7.216 -4.947 1.00 51.38 89 ILE A C 1
ATOM 727 O O . ILE A 1 89 ? 15.028 -7.868 -5.486 1.00 51.38 89 ILE A O 1
#

Radius of gyration: 17.08 Å; Cα contacts (8 Å, |Δi|>4): 85; chains: 1; bounding box: 40×23×39 Å

Sequence (89 aa):
MFKEQILPFLNPRPLPRSIVVMDNAKIHMYEELQDLVHATGALLFFLPPYSPDLNPIEVGFSLLKRWIQRYANMAFPEAPLVVLKVKRI

Solvent-accessible surface area (backbone atoms only — not comparable to full-atom values): 5502 Å² total; per-residue (Å²): 105,62,75,76,74,45,49,78,64,45,38,55,60,96,45,75,58,46,75,47,79,40,68,69,50,71,93,72,68,53,84,64,55,61,58,57,43,45,72,43,50,23,44,84,44,72,44,65,80,95,45,64,92,76,40,77,62,52,61,56,49,52,52,49,52,54,51,43,59,76,39,20,63,74,78,33,68,93,51,31,70,62,65,68,64,61,72,86,128

InterPro domains:
  IPR036397 Ribonuclease H superfamily [G3DSA:3.30.420.10] (1-79)
  IPR038717 Tc1-like transposase, DDE domain [PF13358] (2-72)

Secondary structure (DSSP, 8-state):
-HHHHTGGGSSSSS-TT-EEEE---GGG--HHHHHHHHHTT-EEEEPPTT-GGG-THHHHHHHHHHHHHHTHHHH-TT-HHHHHT----

Foldseek 3Di:
DCLVPPLVVLACPPHQAAEAEEEPDPVCDDDCNQVSNVVRNYHYDYDDPPPVVPPPCVVVVVVVLVVCLVPLCPVPVPCSVVSVPDDDD